Protein AF-A0A645G7E7-F1 (afdb_monomer_lite)

Foldseek 3Di:
DVVVVVVVVVVVVVVVVVLVVVQVVVCVVLVDGQLLSVLLLVVLLVQLCVVAVVVVHDPVSSVVSSVVSSVVLVVVLCVPQPVVCVVVVHDPVSSVVSSVVNNVVSVVD

Radius of gyration: 16.36 Å; chains: 1; bounding box: 37×22×53 Å

Secondary structure (DSSP, 8-state):
-HHHHHHHHHHHHHHHHHHHHHHHHHHHHHSS--TTHHHHHHHHHHHHHHHTGGGT--HHHHHHHHHHHHHHHHHHHIIIIIHHHHHTT--THHHHHHHHHHHHHHH--

Structure (mmCIF, N/CA/C/O backbone):
data_AF-A0A645G7E7-F1
#
_entry.id   AF-A0A645G7E7-F1
#
loop_
_atom_site.group_PDB
_atom_site.id
_atom_site.type_symbol
_atom_site.label_atom_id
_atom_site.label_alt_id
_atom_site.label_comp_id
_atom_site.label_asym_id
_atom_site.label_entity_id
_atom_site.label_seq_id
_atom_site.pdbx_PDB_ins_code
_atom_site.Cartn_x
_atom_site.Cartn_y
_atom_site.Cartn_z
_atom_site.occupancy
_atom_site.B_iso_or_equiv
_atom_site.auth_seq_id
_atom_site.auth_comp_id
_atom_site.auth_asym_id
_atom_site.auth_atom_id
_atom_site.pdbx_PDB_model_num
ATOM 1 N N . MET A 1 1 ? -4.926 10.476 31.026 1.00 84.31 1 MET A N 1
ATOM 2 C CA . MET A 1 1 ? -4.203 11.218 29.969 1.00 84.31 1 MET A CA 1
ATOM 3 C C . MET A 1 1 ? -2.940 10.483 29.510 1.00 84.31 1 MET A C 1
ATOM 5 O O . MET A 1 1 ? -2.855 10.142 28.341 1.00 84.31 1 MET A O 1
ATOM 9 N N . SER A 1 2 ? -2.001 10.153 30.405 1.00 92.56 2 SER A N 1
ATOM 10 C CA . SER A 1 2 ? -0.703 9.541 30.051 1.00 92.56 2 SER A CA 1
ATOM 11 C C . SER A 1 2 ? -0.814 8.176 29.355 1.00 92.56 2 SER A C 1
ATOM 13 O O . SER A 1 2 ? -0.176 7.955 28.331 1.00 92.56 2 SER A O 1
ATOM 15 N N . LEU A 1 3 ? -1.680 7.284 29.855 1.00 95.25 3 LEU A N 1
ATOM 16 C CA . LEU A 1 3 ? -1.901 5.962 29.250 1.00 95.25 3 LEU A CA 1
ATOM 17 C C . LEU A 1 3 ? -2.496 6.052 27.834 1.00 95.25 3 LEU A C 1
ATOM 19 O O . LEU A 1 3 ? -2.093 5.314 26.945 1.00 95.25 3 LEU A O 1
ATOM 23 N N . GLN A 1 4 ? -3.421 6.986 27.605 1.00 95.31 4 GLN A N 1
ATOM 24 C CA . GLN A 1 4 ? -4.030 7.199 26.290 1.00 95.31 4 GLN A CA 1
ATOM 25 C C . GLN A 1 4 ? -3.009 7.721 25.273 1.00 95.31 4 GLN A C 1
ATOM 27 O O . GLN A 1 4 ? -2.989 7.256 24.140 1.00 95.31 4 GLN A O 1
ATOM 32 N N . ILE A 1 5 ? -2.129 8.642 25.681 1.00 96.75 5 ILE A N 1
ATOM 33 C CA . ILE A 1 5 ? -1.031 9.129 24.831 1.00 96.75 5 ILE A CA 1
ATOM 34 C C . ILE A 1 5 ? -0.091 7.977 24.466 1.00 96.75 5 ILE A C 1
ATOM 36 O O . ILE A 1 5 ? 0.292 7.849 23.307 1.00 96.75 5 ILE A O 1
ATOM 40 N N . PHE A 1 6 ? 0.230 7.109 25.429 1.00 97.50 6 PHE A N 1
ATOM 41 C CA . PHE A 1 6 ? 1.067 5.938 25.183 1.00 97.50 6 PHE A CA 1
ATOM 42 C C . PHE A 1 6 ? 0.424 4.966 24.183 1.00 97.50 6 PHE A C 1
ATOM 44 O O . PHE A 1 6 ? 1.065 4.577 23.209 1.00 97.50 6 PHE A O 1
ATOM 51 N N . ILE A 1 7 ? -0.858 4.633 24.370 1.00 97.00 7 ILE A N 1
ATOM 52 C CA . ILE A 1 7 ? -1.611 3.766 23.451 1.00 97.00 7 ILE A CA 1
ATOM 53 C C . ILE A 1 7 ? -1.694 4.390 22.053 1.00 97.00 7 ILE A C 1
ATOM 55 O O . ILE A 1 7 ? -1.451 3.702 21.065 1.00 97.00 7 ILE A O 1
ATOM 59 N N . ASN A 1 8 ? -1.974 5.691 21.953 1.00 96.56 8 ASN A N 1
ATOM 60 C CA . ASN A 1 8 ? -2.018 6.400 20.674 1.00 96.56 8 ASN A CA 1
ATOM 61 C C . ASN A 1 8 ? -0.652 6.402 19.976 1.00 96.56 8 ASN A C 1
ATOM 63 O O . ASN A 1 8 ? -0.586 6.196 18.766 1.00 96.56 8 ASN A O 1
ATOM 67 N N . GLY A 1 9 ? 0.436 6.592 20.728 1.00 97.38 9 GLY A N 1
ATOM 68 C CA . GLY A 1 9 ? 1.799 6.507 20.204 1.00 97.38 9 GLY A CA 1
ATOM 69 C C . GLY A 1 9 ? 2.120 5.115 19.657 1.00 97.38 9 GLY A C 1
ATOM 70 O O . GLY A 1 9 ? 2.657 4.996 18.558 1.00 97.38 9 GLY A O 1
ATOM 71 N N . LEU A 1 10 ? 1.720 4.062 20.375 1.00 97.44 10 LEU A N 1
ATOM 72 C CA . LEU A 1 10 ? 1.853 2.672 19.932 1.00 97.44 10 LEU A CA 1
ATOM 73 C C . LEU A 1 10 ? 1.026 2.380 18.676 1.00 97.44 10 LEU A C 1
ATOM 75 O O . LEU A 1 10 ? 1.526 1.749 17.745 1.00 97.44 10 LEU A O 1
ATOM 79 N N . ALA A 1 11 ? -0.217 2.860 18.625 1.00 95.50 11 ALA A N 1
ATOM 80 C CA . ALA A 1 11 ? -1.091 2.696 17.469 1.00 95.50 11 ALA A CA 1
ATOM 81 C C . ALA A 1 11 ? -0.503 3.378 16.224 1.00 95.50 11 ALA A C 1
ATOM 83 O O . ALA A 1 11 ? -0.371 2.748 15.176 1.00 95.50 11 ALA A O 1
ATOM 84 N N . LEU A 1 12 ? -0.070 4.635 16.353 1.00 96.44 12 LEU A N 1
ATOM 85 C CA 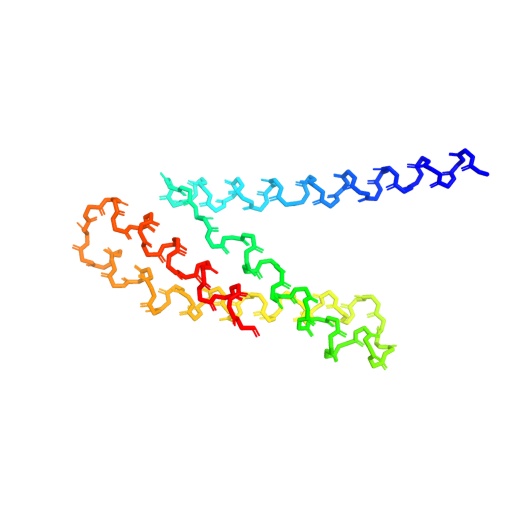. LEU A 1 12 ? 0.539 5.398 15.262 1.00 96.44 12 LEU A CA 1
ATOM 86 C C . LEU A 1 12 ? 1.871 4.778 14.808 1.00 96.44 12 LEU A C 1
ATOM 88 O O . LEU A 1 12 ? 2.109 4.618 13.612 1.00 96.44 12 LEU A O 1
ATOM 92 N N . GLY A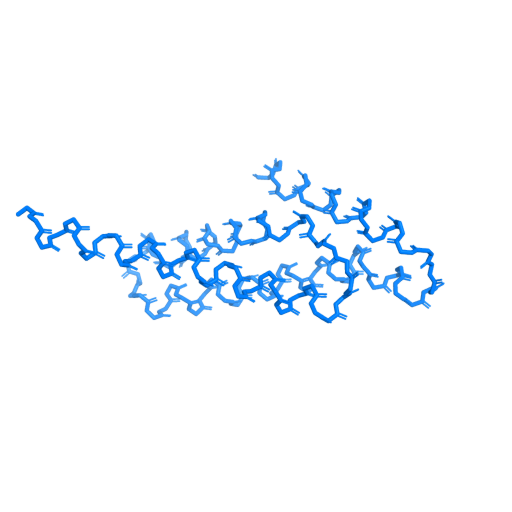 1 13 ? 2.711 4.356 15.757 1.00 97.62 13 GLY A N 1
ATOM 93 C CA . GLY A 1 13 ? 3.956 3.644 15.470 1.00 97.62 13 GLY A CA 1
ATOM 94 C C . GLY A 1 13 ? 3.721 2.318 14.744 1.00 97.62 13 GLY A C 1
ATOM 95 O O . GLY A 1 13 ? 4.446 2.003 13.805 1.00 97.62 13 GLY A O 1
ATOM 96 N N . SER A 1 14 ? 2.669 1.580 15.109 1.00 96.19 14 SER A N 1
ATOM 97 C CA . SER A 1 14 ? 2.280 0.337 14.430 1.00 96.19 14 SER A CA 1
ATOM 98 C C . SER A 1 14 ? 1.858 0.591 12.982 1.00 96.19 14 SER A C 1
ATOM 100 O O . SER A 1 14 ? 2.248 -0.159 12.091 1.00 96.19 14 SER A O 1
ATOM 102 N N . VAL A 1 15 ? 1.121 1.675 12.720 1.00 93.56 15 VAL A N 1
ATOM 103 C CA . VAL A 1 15 ? 0.754 2.083 11.354 1.00 93.56 15 VAL A CA 1
ATOM 104 C C . VAL A 1 15 ? 2.001 2.412 10.530 1.00 93.56 15 VAL A C 1
ATOM 106 O O . VAL A 1 15 ? 2.142 1.906 9.418 1.00 93.56 15 VAL A O 1
ATOM 109 N N . TYR A 1 16 ? 2.948 3.183 11.072 1.00 94.75 16 TYR A N 1
ATOM 110 C CA . TYR A 1 16 ? 4.202 3.478 10.369 1.00 94.75 16 TYR A CA 1
ATOM 111 C C . TYR A 1 16 ? 5.081 2.244 10.156 1.00 94.75 16 TYR A C 1
ATOM 113 O O . TYR A 1 16 ? 5.674 2.098 9.086 1.00 94.75 16 TYR A O 1
ATOM 121 N N . ALA A 1 17 ? 5.135 1.331 11.127 1.00 96.81 17 ALA A N 1
ATOM 122 C CA . ALA A 1 17 ? 5.840 0.063 10.977 1.00 96.81 17 ALA A CA 1
ATOM 123 C C . ALA A 1 17 ? 5.226 -0.789 9.854 1.00 96.81 17 ALA A C 1
ATOM 125 O O . ALA A 1 17 ? 5.960 -1.334 9.029 1.00 96.81 17 ALA A O 1
ATOM 126 N N . LEU A 1 18 ? 3.892 -0.852 9.767 1.00 93.69 18 LEU A N 1
ATOM 127 C CA . LEU A 1 18 ? 3.182 -1.540 8.685 1.00 93.69 18 LEU A CA 1
ATOM 128 C C . LEU A 1 18 ? 3.455 -0.904 7.315 1.00 93.69 18 LEU A C 1
ATOM 130 O O . LEU A 1 18 ? 3.776 -1.631 6.375 1.00 93.69 18 LEU A O 1
ATOM 134 N N . ILE A 1 19 ? 3.391 0.430 7.205 1.00 93.62 19 ILE A N 1
ATOM 135 C CA . ILE A 1 19 ? 3.709 1.164 5.966 1.00 93.62 19 ILE A CA 1
ATOM 136 C C . ILE A 1 19 ? 5.146 0.861 5.519 1.00 93.62 19 ILE A C 1
ATOM 138 O O . ILE A 1 19 ? 5.380 0.473 4.376 1.00 93.62 19 ILE A O 1
ATOM 142 N N . SER A 1 20 ? 6.110 0.974 6.437 1.00 94.62 20 SER A N 1
ATOM 143 C CA . SER A 1 20 ? 7.526 0.703 6.163 1.00 94.62 20 SER A CA 1
ATOM 144 C C . SER A 1 20 ? 7.772 -0.746 5.731 1.00 94.62 20 SER A C 1
ATOM 146 O O . SER A 1 20 ? 8.496 -1.008 4.765 1.00 94.62 20 SER A O 1
ATOM 148 N N . THR A 1 21 ? 7.121 -1.702 6.398 1.00 95.56 21 THR A N 1
ATOM 149 C CA . THR A 1 2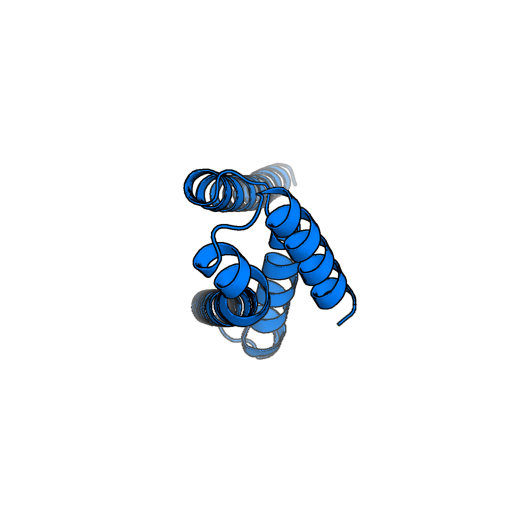1 ? 7.227 -3.127 6.060 1.00 95.56 21 THR A CA 1
ATOM 150 C C . THR A 1 21 ? 6.649 -3.408 4.673 1.00 95.56 21 THR A C 1
ATOM 152 O O . THR A 1 21 ? 7.287 -4.092 3.875 1.00 95.56 21 THR A O 1
ATOM 155 N N . GLY A 1 22 ? 5.486 -2.836 4.342 1.00 92.00 22 GLY A N 1
ATOM 156 C CA . GLY A 1 22 ? 4.866 -2.979 3.023 1.00 92.00 22 GLY A CA 1
ATOM 157 C C . GLY A 1 22 ? 5.742 -2.418 1.902 1.00 92.00 22 GLY A C 1
ATOM 158 O O . GLY A 1 22 ? 6.009 -3.112 0.918 1.00 92.00 22 GLY A O 1
ATOM 159 N N . PHE A 1 23 ? 6.273 -1.208 2.092 1.00 91.88 23 PHE A N 1
ATOM 160 C CA . PHE A 1 23 ? 7.216 -0.605 1.152 1.00 91.88 23 PHE A CA 1
ATOM 161 C C . PHE A 1 23 ? 8.472 -1.469 0.965 1.00 91.88 23 PHE A C 1
ATOM 163 O O . PHE A 1 23 ? 8.897 -1.710 -0.165 1.00 91.88 23 PHE A O 1
ATOM 170 N N . SER A 1 24 ? 9.027 -1.999 2.059 1.00 93.56 24 SER A N 1
ATOM 171 C CA . SER A 1 24 ? 10.219 -2.856 2.032 1.00 93.56 24 SER A CA 1
ATOM 172 C C . SER A 1 24 ? 9.992 -4.146 1.242 1.00 93.56 24 SER A C 1
ATOM 174 O O . SER A 1 24 ? 10.862 -4.549 0.471 1.00 93.56 24 SER A O 1
ATOM 176 N N . VAL A 1 25 ? 8.824 -4.783 1.381 1.00 93.06 25 VAL A N 1
ATOM 177 C CA . VAL A 1 25 ? 8.472 -5.993 0.617 1.00 93.06 25 VAL A CA 1
ATOM 178 C C . VAL A 1 25 ? 8.400 -5.692 -0.880 1.00 93.06 25 VAL A C 1
ATOM 180 O O . VAL A 1 25 ? 9.005 -6.408 -1.677 1.00 93.06 25 VAL A O 1
ATOM 183 N N . ILE A 1 26 ? 7.721 -4.608 -1.264 1.00 89.19 26 ILE A N 1
ATOM 184 C CA . ILE A 1 26 ? 7.596 -4.198 -2.671 1.00 89.19 26 ILE A CA 1
ATOM 185 C C . ILE A 1 26 ? 8.972 -3.886 -3.259 1.00 89.19 26 ILE A C 1
ATOM 187 O O . ILE A 1 26 ? 9.327 -4.404 -4.319 1.00 89.19 26 ILE A O 1
ATOM 191 N N . PHE A 1 27 ? 9.770 -3.081 -2.555 1.00 88.44 27 PHE A N 1
ATOM 192 C CA . PHE A 1 27 ? 11.114 -2.717 -2.991 1.00 88.44 27 PHE A CA 1
ATOM 193 C C . PHE A 1 27 ? 12.024 -3.943 -3.111 1.00 88.44 27 PHE A C 1
ATOM 195 O O . PHE A 1 27 ? 12.800 -4.052 -4.060 1.00 88.44 27 PHE A O 1
ATOM 202 N N . ASN A 1 28 ? 11.915 -4.905 -2.191 1.00 89.75 28 ASN A N 1
ATOM 203 C CA . ASN A 1 28 ? 12.725 -6.116 -2.237 1.00 89.75 28 ASN A CA 1
ATOM 204 C C . ASN A 1 28 ? 12.431 -6.970 -3.480 1.00 89.75 28 ASN A C 1
ATOM 206 O O . ASN A 1 28 ? 13.358 -7.552 -4.043 1.00 89.75 28 ASN A O 1
ATOM 210 N N . VAL A 1 29 ? 11.174 -7.023 -3.925 1.00 86.38 29 VAL A N 1
ATOM 211 C CA . VAL A 1 29 ? 10.778 -7.763 -5.132 1.00 86.38 29 VAL A CA 1
ATOM 212 C C . VAL A 1 29 ? 11.150 -6.994 -6.400 1.00 86.38 29 VAL A C 1
ATOM 214 O O . VAL A 1 29 ? 11.775 -7.552 -7.296 1.00 86.38 29 VAL A O 1
ATOM 217 N N . LEU A 1 30 ? 10.788 -5.711 -6.473 1.00 82.88 30 LEU A N 1
ATOM 218 C CA . LEU A 1 30 ? 10.895 -4.914 -7.698 1.00 82.88 30 LEU A CA 1
ATOM 219 C C . LEU A 1 30 ? 12.287 -4.308 -7.926 1.00 82.88 30 LEU A C 1
ATOM 221 O O . LEU A 1 30 ? 12.623 -3.960 -9.053 1.00 82.88 30 LEU A O 1
ATOM 225 N N . LYS A 1 31 ? 13.098 -4.170 -6.870 1.00 84.69 31 LYS A N 1
ATOM 226 C CA . LYS A 1 31 ? 14.417 -3.507 -6.877 1.00 84.69 31 LYS A CA 1
ATOM 227 C C . LYS A 1 31 ? 14.392 -2.035 -7.328 1.00 84.69 31 LYS A C 1
ATOM 229 O O . LYS A 1 31 ? 15.440 -1.472 -7.636 1.00 84.69 31 LYS A O 1
ATOM 234 N N . PHE A 1 32 ? 13.222 -1.393 -7.321 1.00 84.38 32 PHE A N 1
ATOM 235 C CA . PHE A 1 32 ? 13.051 0.049 -7.515 1.00 84.38 32 PHE A CA 1
ATOM 236 C C . PHE A 1 32 ? 11.999 0.611 -6.548 1.00 84.38 32 PHE A C 1
ATOM 238 O O . PHE A 1 32 ? 11.117 -0.114 -6.081 1.00 84.38 32 PHE A O 1
ATOM 245 N N . SER A 1 33 ? 12.080 1.913 -6.254 1.00 86.75 33 SER A N 1
ATOM 246 C CA . SER A 1 33 ? 11.094 2.597 -5.405 1.00 86.75 33 SER A CA 1
ATOM 247 C C . SER A 1 33 ? 9.803 2.848 -6.167 1.00 86.75 33 SER A C 1
ATOM 249 O O . SER A 1 33 ? 9.767 3.643 -7.105 1.00 86.75 33 SER A O 1
ATOM 251 N N . ASN A 1 34 ? 8.729 2.199 -5.726 1.00 90.06 34 ASN A N 1
ATOM 252 C CA . ASN A 1 34 ? 7.391 2.469 -6.224 1.00 90.06 34 ASN A CA 1
ATOM 253 C C . ASN A 1 34 ? 6.813 3.721 -5.533 1.00 90.06 34 ASN A C 1
ATOM 255 O O . ASN A 1 34 ? 6.246 3.634 -4.446 1.00 90.06 34 ASN A O 1
ATOM 259 N N . PHE A 1 35 ? 6.957 4.882 -6.167 1.00 90.38 35 PHE A N 1
ATOM 260 C CA . PHE A 1 35 ? 6.403 6.161 -5.722 1.00 90.38 35 PHE A CA 1
ATOM 261 C C . PHE A 1 35 ? 4.867 6.190 -5.647 1.00 90.38 35 PHE A C 1
ATOM 263 O O . PHE A 1 35 ? 4.330 6.920 -4.820 1.00 90.38 35 PHE A O 1
ATOM 270 N N . SER A 1 36 ? 4.144 5.356 -6.408 1.00 93.56 36 SER A N 1
ATOM 271 C CA . SER A 1 36 ? 2.677 5.265 -6.292 1.00 93.56 36 SER A CA 1
ATOM 272 C C . SER A 1 36 ? 2.193 4.560 -5.024 1.00 93.56 36 SER A C 1
ATOM 274 O O . SER A 1 36 ? 0.997 4.574 -4.741 1.00 93.56 36 SER A O 1
ATOM 276 N N . HIS A 1 37 ? 3.089 3.947 -4.240 1.00 92.44 37 HIS A N 1
ATOM 277 C CA . HIS A 1 37 ? 2.711 3.163 -3.066 1.00 92.44 37 HIS A CA 1
ATOM 278 C C . HIS A 1 37 ? 1.869 3.962 -2.059 1.00 92.44 37 HIS A C 1
ATOM 280 O O . HIS A 1 37 ? 0.841 3.466 -1.605 1.00 92.44 37 HIS A O 1
ATOM 286 N N . GLY A 1 38 ? 2.248 5.210 -1.763 1.00 92.38 38 GLY A N 1
ATOM 287 C CA . GLY A 1 38 ? 1.499 6.066 -0.834 1.00 92.38 38 GLY A CA 1
ATOM 288 C C . GLY A 1 38 ? 0.086 6.396 -1.328 1.00 92.38 38 GLY A C 1
ATOM 289 O O . GLY A 1 38 ? -0.883 6.283 -0.571 1.00 92.38 38 GLY A O 1
ATOM 290 N N . ALA A 1 39 ? -0.050 6.715 -2.618 1.00 93.50 39 ALA A N 1
ATOM 291 C CA . ALA A 1 39 ? -1.343 6.966 -3.250 1.00 93.50 39 ALA A CA 1
ATOM 292 C C . ALA A 1 39 ? -2.232 5.709 -3.236 1.00 93.50 39 ALA A C 1
ATOM 294 O O . ALA A 1 39 ? -3.399 5.775 -2.851 1.00 93.50 39 ALA A O 1
ATOM 295 N N . LEU A 1 40 ? -1.656 4.539 -3.549 1.00 93.38 40 LEU A N 1
ATOM 296 C CA . LEU A 1 40 ? -2.338 3.242 -3.488 1.00 93.38 40 LEU A CA 1
ATOM 297 C C . LEU A 1 40 ? -2.847 2.921 -2.077 1.00 93.38 40 LEU A C 1
ATOM 299 O O . LEU A 1 40 ? -3.981 2.470 -1.916 1.00 93.38 40 LEU A O 1
ATOM 303 N N . MET A 1 41 ? -2.038 3.162 -1.042 1.00 92.94 41 MET A N 1
ATOM 304 C CA . MET A 1 41 ? -2.464 2.952 0.345 1.00 92.94 41 MET A CA 1
ATOM 305 C C . MET A 1 41 ? -3.632 3.865 0.715 1.00 92.94 41 MET A C 1
ATOM 307 O O . MET A 1 41 ? -4.616 3.406 1.296 1.00 92.94 41 MET A O 1
ATOM 311 N N . THR A 1 42 ? -3.539 5.137 0.332 1.00 93.88 42 THR A N 1
ATOM 312 C CA . THR A 1 42 ? -4.558 6.149 0.612 1.00 93.88 42 THR A CA 1
ATOM 313 C C . THR A 1 42 ? -5.896 5.774 -0.021 1.00 93.88 42 THR A C 1
ATOM 315 O O . THR A 1 42 ? -6.891 5.643 0.693 1.00 93.88 42 THR A O 1
ATOM 318 N N . ILE A 1 43 ? -5.926 5.506 -1.330 1.00 94.62 43 ILE A N 1
ATOM 319 C CA . ILE A 1 43 ? -7.174 5.164 -2.026 1.00 94.62 43 ILE A CA 1
ATOM 320 C C . ILE A 1 43 ? -7.796 3.869 -1.482 1.00 94.62 43 ILE A C 1
ATOM 322 O O . ILE A 1 43 ? -9.006 3.804 -1.275 1.00 94.62 43 ILE A O 1
ATOM 326 N N . SER A 1 44 ? -6.979 2.867 -1.140 1.00 93.81 44 SER A N 1
ATOM 327 C CA . SER A 1 44 ? -7.454 1.606 -0.548 1.00 93.81 44 SER A CA 1
ATOM 328 C C . SER A 1 44 ? -8.119 1.827 0.813 1.00 93.81 44 SER A C 1
ATOM 330 O O . SER A 1 44 ? -9.185 1.271 1.090 1.00 93.81 44 SER A O 1
ATOM 332 N N . ALA A 1 45 ? -7.514 2.672 1.655 1.00 93.88 45 ALA A N 1
ATOM 333 C CA . ALA A 1 45 ? -8.061 3.031 2.958 1.00 93.88 45 ALA A CA 1
ATOM 334 C C . ALA A 1 45 ? -9.370 3.823 2.825 1.00 93.88 45 ALA A C 1
ATOM 336 O O . ALA A 1 45 ? -10.334 3.532 3.535 1.00 93.88 45 ALA A O 1
ATOM 337 N N . PHE A 1 46 ? -9.443 4.771 1.885 1.00 94.44 46 PHE A N 1
ATOM 338 C CA . PHE A 1 46 ? -10.666 5.530 1.620 1.00 94.44 46 PHE A CA 1
ATOM 339 C C . PHE A 1 46 ? -11.799 4.644 1.100 1.00 94.44 46 PHE A C 1
ATOM 341 O O . PHE A 1 46 ? -12.929 4.772 1.570 1.00 94.44 46 PHE A O 1
ATOM 348 N N . VAL A 1 47 ? -11.520 3.705 0.192 1.00 95.06 47 VAL A N 1
ATOM 349 C CA . VAL A 1 47 ? -12.529 2.745 -0.282 1.00 95.06 47 VAL A CA 1
ATOM 350 C C . VAL A 1 47 ? -13.044 1.887 0.876 1.00 95.06 47 VAL A C 1
ATOM 352 O O . VAL A 1 47 ? -14.257 1.768 1.050 1.00 95.06 47 VAL A O 1
ATOM 355 N N . GLY A 1 48 ? -12.152 1.359 1.722 1.00 95.88 48 GLY A N 1
ATOM 356 C CA . GLY A 1 48 ? -12.543 0.643 2.941 1.00 95.88 48 GLY A CA 1
ATOM 357 C C . GLY A 1 48 ? -13.396 1.500 3.881 1.00 95.88 48 GLY A C 1
ATOM 358 O O . GLY A 1 48 ? -14.406 1.035 4.410 1.00 95.88 48 GLY A O 1
ATOM 359 N N . TYR A 1 49 ? -13.052 2.778 4.040 1.00 95.31 49 TYR A N 1
ATOM 360 C CA . TYR A 1 49 ? -13.842 3.708 4.837 1.00 95.31 49 TYR A CA 1
ATOM 361 C C . TYR A 1 49 ? -15.251 3.908 4.261 1.00 95.31 49 TYR A C 1
ATOM 363 O O . TYR A 1 49 ? -16.233 3.724 4.975 1.00 95.31 49 TYR A O 1
ATOM 371 N N . TYR A 1 50 ? -15.379 4.245 2.977 1.00 96.25 50 TYR A N 1
ATOM 372 C CA . TYR A 1 50 ? -16.673 4.561 2.367 1.00 96.25 50 TYR A CA 1
ATOM 373 C C . TYR A 1 50 ? -17.590 3.346 2.208 1.00 96.25 50 TYR A C 1
ATOM 375 O O . TYR A 1 50 ? -18.806 3.473 2.369 1.00 96.25 50 TYR A O 1
ATOM 383 N N . LEU A 1 51 ? -17.024 2.179 1.898 1.00 96.00 51 LEU A N 1
ATOM 384 C CA . LEU A 1 51 ? -17.794 0.962 1.647 1.00 96.00 51 LEU A CA 1
ATOM 385 C C . LEU A 1 51 ? -18.071 0.143 2.910 1.00 96.00 51 LEU A C 1
ATOM 387 O O . LEU A 1 51 ? -18.998 -0.660 2.894 1.00 96.00 51 LEU A O 1
ATOM 391 N N . ALA A 1 52 ? -17.306 0.333 3.990 1.00 96.69 52 AL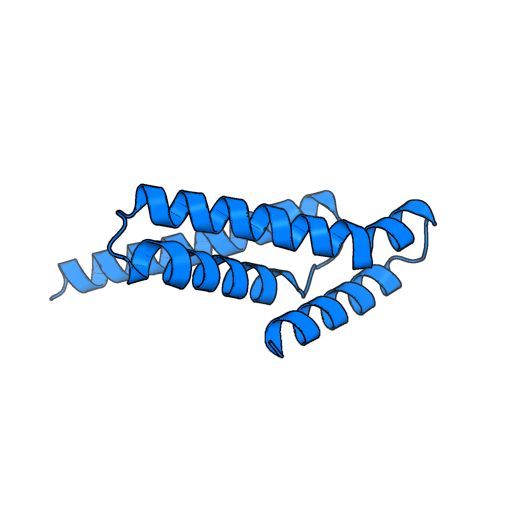A A N 1
ATOM 392 C CA . ALA A 1 52 ? -17.483 -0.439 5.216 1.00 96.69 52 ALA A CA 1
ATOM 393 C C . ALA A 1 52 ? -17.602 0.429 6.470 1.00 96.69 52 ALA A C 1
ATOM 395 O O . ALA A 1 52 ? -18.665 0.446 7.092 1.00 96.69 52 ALA A O 1
ATOM 396 N N . ALA A 1 53 ? -16.562 1.185 6.830 1.00 95.75 53 ALA A N 1
ATOM 397 C CA . ALA A 1 53 ? -16.543 1.907 8.107 1.00 95.75 53 ALA A CA 1
ATOM 398 C C . ALA A 1 53 ? -17.686 2.931 8.228 1.00 95.75 53 ALA A C 1
ATOM 400 O O . ALA A 1 53 ? -18.358 3.004 9.254 1.00 95.75 53 ALA A O 1
ATOM 401 N N . LYS A 1 54 ? -17.958 3.687 7.157 1.00 95.88 54 LYS A N 1
ATOM 402 C CA . LYS A 1 54 ? -19.035 4.687 7.087 1.00 95.88 54 LYS A CA 1
ATOM 403 C C . LYS A 1 54 ? -20.426 4.059 7.194 1.00 95.88 54 LYS A C 1
ATOM 405 O O . LYS A 1 54 ? -21.347 4.702 7.686 1.00 95.88 54 LYS A O 1
ATOM 410 N N . GLN A 1 55 ? -20.577 2.812 6.754 1.00 95.06 55 GLN A N 1
ATOM 411 C CA . GLN A 1 55 ? -21.825 2.051 6.870 1.00 95.06 55 GLN A CA 1
ATOM 412 C C . GLN A 1 55 ? -21.980 1.395 8.252 1.00 95.06 55 GLN A C 1
ATOM 414 O O . GLN A 1 55 ? -22.963 0.702 8.496 1.00 95.06 55 GLN A O 1
ATOM 419 N N . GLY A 1 56 ? -21.018 1.598 9.160 1.00 94.12 56 GLY A N 1
ATOM 420 C CA . GLY A 1 56 ? -21.010 0.983 10.484 1.00 94.12 56 GLY A CA 1
ATOM 421 C C . GLY A 1 56 ? -20.592 -0.487 10.477 1.00 94.12 56 GLY A C 1
ATOM 422 O O . GLY A 1 56 ? -20.798 -1.177 11.476 1.00 94.12 56 GLY A O 1
ATOM 423 N N . LEU A 1 57 ? -20.004 -0.990 9.382 1.00 94.69 57 LEU A N 1
ATOM 424 C CA . LEU A 1 57 ? -19.439 -2.337 9.374 1.00 94.69 57 LEU A CA 1
ATOM 425 C C . LEU A 1 57 ? -18.251 -2.396 10.344 1.00 94.69 57 LEU A C 1
ATOM 427 O O . LEU A 1 57 ? -17.450 -1.466 10.440 1.00 94.69 57 LEU A O 1
ATOM 431 N N . GLY A 1 58 ? -18.130 -3.510 11.067 1.00 95.69 58 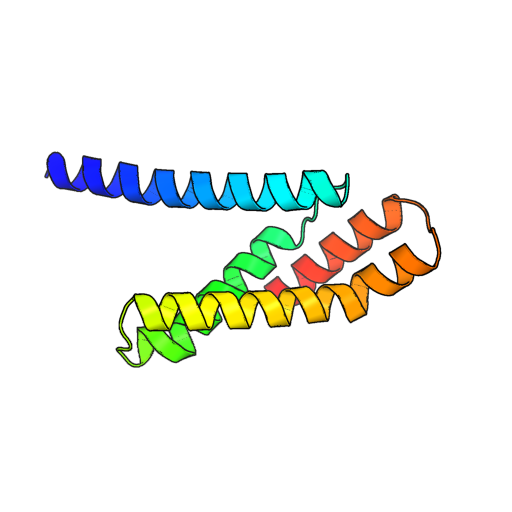GLY A N 1
ATOM 432 C CA . GLY A 1 58 ? -17.074 -3.698 12.060 1.00 95.69 58 GLY A CA 1
ATOM 433 C C . GLY A 1 58 ? -15.656 -3.616 11.478 1.00 95.69 58 GLY A C 1
ATOM 434 O O . GLY A 1 58 ? -15.438 -3.684 10.264 1.00 95.69 58 GLY A O 1
ATOM 435 N N . LEU A 1 59 ? -14.665 -3.527 12.369 1.00 93.06 59 LEU A N 1
ATOM 436 C CA . LEU A 1 59 ? -13.251 -3.377 12.005 1.00 93.06 59 LEU A CA 1
ATOM 437 C C . LEU A 1 59 ? -12.771 -4.459 11.023 1.00 93.06 59 LEU A C 1
ATOM 439 O O . LEU A 1 59 ? -12.118 -4.142 10.035 1.00 93.06 59 LEU A O 1
ATOM 443 N N . ILE A 1 60 ? -13.134 -5.722 11.261 1.00 96.50 60 ILE A N 1
ATOM 444 C CA . ILE A 1 60 ? -12.710 -6.855 10.421 1.00 96.50 60 ILE A CA 1
ATOM 445 C C . ILE A 1 60 ? -13.238 -6.706 8.990 1.00 96.50 60 ILE A C 1
ATOM 447 O O . ILE A 1 60 ? -12.484 -6.877 8.036 1.00 96.50 60 ILE A O 1
ATOM 451 N N . ALA A 1 61 ? -14.512 -6.338 8.834 1.00 95.50 61 ALA A N 1
ATOM 452 C CA . ALA A 1 61 ? -15.110 -6.110 7.522 1.00 95.50 61 ALA A CA 1
ATOM 453 C C . ALA A 1 61 ? -14.447 -4.924 6.807 1.00 95.50 61 ALA A C 1
ATOM 455 O O . ALA A 1 61 ? -14.131 -5.016 5.625 1.00 95.50 61 ALA A O 1
ATOM 456 N N . THR A 1 62 ? -14.157 -3.844 7.538 1.00 95.88 62 THR A N 1
ATOM 457 C CA . THR A 1 62 ? -13.445 -2.678 6.995 1.00 95.88 62 THR A CA 1
ATOM 458 C C . THR A 1 62 ? -12.051 -3.041 6.492 1.00 95.88 62 THR A C 1
ATOM 460 O O . THR A 1 62 ? -11.684 -2.668 5.378 1.00 95.88 62 THR A O 1
ATOM 463 N N . ILE A 1 63 ? -11.292 -3.815 7.273 1.00 94.81 63 ILE A N 1
ATOM 464 C CA . ILE A 1 63 ? -9.967 -4.303 6.879 1.00 94.81 63 ILE A CA 1
ATOM 465 C C . ILE A 1 63 ? -10.072 -5.195 5.638 1.00 94.81 63 ILE A C 1
ATOM 467 O O . ILE A 1 63 ? -9.318 -5.003 4.689 1.00 94.81 63 ILE A O 1
ATOM 471 N N . ALA A 1 64 ? -11.022 -6.134 5.610 1.00 97.00 64 ALA A N 1
ATOM 472 C CA . ALA A 1 64 ? -11.205 -7.034 4.474 1.00 97.00 64 ALA A CA 1
ATOM 473 C C . ALA A 1 64 ? -11.517 -6.268 3.179 1.00 97.00 64 ALA A C 1
ATOM 475 O O . ALA A 1 64 ? -10.892 -6.516 2.149 1.00 97.00 64 ALA A O 1
ATOM 476 N N . VAL A 1 65 ? -12.428 -5.292 3.239 1.00 97.00 65 VAL A N 1
ATOM 477 C CA . VAL A 1 65 ? -12.776 -4.456 2.082 1.00 97.00 65 VAL A CA 1
ATOM 478 C C . VAL A 1 65 ? -11.582 -3.616 1.626 1.00 97.00 65 VAL A C 1
ATOM 480 O O . VAL A 1 65 ? -11.311 -3.569 0.428 1.00 97.00 65 VAL A O 1
ATOM 483 N N . ALA A 1 66 ? -10.830 -3.008 2.549 1.00 95.88 66 ALA A N 1
ATOM 484 C CA . ALA A 1 66 ? -9.634 -2.234 2.210 1.00 95.88 66 ALA A CA 1
ATOM 485 C C . ALA A 1 66 ? -8.545 -3.098 1.546 1.00 95.88 66 ALA A C 1
ATOM 487 O O . ALA A 1 66 ? -7.938 -2.668 0.567 1.00 95.88 66 ALA A O 1
ATOM 488 N N . ILE A 1 67 ? -8.324 -4.326 2.035 1.00 95.56 67 ILE A N 1
ATOM 489 C CA . ILE A 1 67 ? -7.364 -5.275 1.448 1.00 95.56 67 ILE A CA 1
ATOM 490 C C . ILE A 1 67 ? -7.789 -5.668 0.032 1.00 95.56 67 ILE A C 1
ATOM 492 O O . ILE A 1 67 ? -6.969 -5.621 -0.883 1.00 95.56 67 ILE A O 1
ATOM 496 N N . ILE A 1 68 ? -9.059 -6.035 -0.163 1.00 97.25 68 ILE A N 1
ATOM 497 C CA . ILE A 1 68 ? -9.574 -6.438 -1.478 1.00 97.25 68 ILE A CA 1
ATOM 498 C C . ILE A 1 68 ? -9.490 -5.267 -2.459 1.00 97.25 68 ILE A C 1
ATOM 500 O O . ILE A 1 68 ? -8.989 -5.436 -3.569 1.00 97.25 68 ILE A O 1
ATOM 504 N N . ALA A 1 69 ? -9.922 -4.074 -2.045 1.00 95.75 69 ALA A N 1
ATOM 505 C CA . ALA A 1 69 ? -9.825 -2.872 -2.863 1.00 95.75 69 ALA A CA 1
ATOM 506 C C . ALA A 1 69 ? -8.370 -2.576 -3.248 1.00 95.75 69 ALA A C 1
ATOM 508 O O . ALA A 1 69 ? -8.075 -2.395 -4.427 1.00 95.75 69 ALA A O 1
ATOM 509 N N . GLY A 1 70 ? -7.448 -2.605 -2.283 1.00 94.88 70 GLY A N 1
ATOM 510 C CA . GLY A 1 70 ? -6.034 -2.359 -2.550 1.00 94.88 70 GLY A CA 1
ATOM 511 C C . GLY A 1 70 ? -5.399 -3.395 -3.465 1.00 94.88 70 GLY A C 1
ATOM 512 O O . GLY A 1 70 ? -4.653 -3.022 -4.368 1.00 94.88 70 GLY A O 1
ATOM 513 N N . ALA A 1 71 ? -5.744 -4.674 -3.311 1.00 95.56 71 ALA A N 1
ATOM 514 C CA . ALA A 1 71 ? -5.293 -5.726 -4.215 1.00 95.56 71 ALA A CA 1
ATOM 515 C C . ALA A 1 71 ? -5.784 -5.482 -5.650 1.00 95.56 71 ALA A C 1
ATOM 517 O O . ALA A 1 71 ? -4.993 -5.552 -6.587 1.00 95.56 71 ALA A O 1
ATOM 518 N N . LEU A 1 72 ? -7.063 -5.140 -5.829 1.00 96.25 72 LEU A N 1
ATOM 519 C CA . LEU A 1 72 ? -7.636 -4.869 -7.149 1.00 96.25 72 LEU A CA 1
ATOM 520 C C . LEU A 1 72 ? -7.018 -3.631 -7.811 1.00 96.25 72 LEU A C 1
ATOM 522 O O . LEU A 1 72 ? -6.676 -3.682 -8.992 1.00 96.25 72 LEU A O 1
ATOM 526 N N . ILE A 1 73 ? -6.834 -2.540 -7.064 1.00 94.12 73 ILE A N 1
ATOM 527 C CA . ILE A 1 73 ? -6.234 -1.303 -7.587 1.00 94.12 73 ILE A CA 1
ATOM 528 C C . ILE A 1 73 ? -4.755 -1.532 -7.926 1.00 94.12 73 ILE A C 1
ATOM 530 O O . ILE A 1 73 ? -4.297 -1.117 -8.992 1.00 94.12 73 ILE A O 1
ATOM 534 N N . ALA A 1 74 ? -4.010 -2.239 -7.070 1.00 92.75 74 ALA A N 1
ATOM 535 C CA . ALA A 1 74 ? -2.617 -2.588 -7.335 1.00 92.75 74 ALA A CA 1
ATOM 536 C C . ALA A 1 74 ? -2.478 -3.487 -8.572 1.00 92.75 74 ALA A C 1
ATOM 538 O O . ALA A 1 74 ? -1.623 -3.219 -9.414 1.00 92.75 74 ALA A O 1
ATOM 539 N N . LEU A 1 75 ? -3.348 -4.494 -8.729 1.00 94.62 75 LEU A N 1
ATOM 540 C CA . LEU A 1 75 ? -3.389 -5.348 -9.920 1.00 94.62 75 LEU A CA 1
ATOM 541 C C . LEU A 1 75 ? -3.718 -4.542 -11.179 1.00 94.62 75 LEU A C 1
ATOM 543 O O . LEU A 1 75 ? -3.060 -4.705 -12.203 1.00 94.62 75 LEU A O 1
ATOM 547 N N . ALA A 1 76 ? -4.699 -3.639 -11.120 1.00 93.81 76 ALA A N 1
ATOM 548 C CA . ALA A 1 76 ? -5.018 -2.761 -12.243 1.00 93.81 76 ALA A CA 1
ATOM 549 C C . ALA A 1 76 ? -3.810 -1.891 -12.635 1.00 93.81 76 ALA A C 1
ATOM 551 O O . ALA A 1 76 ? -3.463 -1.810 -13.815 1.00 93.81 76 ALA A O 1
ATOM 552 N N . GLY A 1 77 ? -3.123 -1.309 -11.647 1.00 92.25 77 GLY A N 1
ATOM 553 C CA . GLY A 1 77 ? -1.881 -0.564 -11.851 1.00 92.25 77 GLY A CA 1
ATOM 554 C C . GLY A 1 77 ? -0.768 -1.425 -12.454 1.00 92.25 77 GLY A C 1
ATOM 555 O O . GLY A 1 77 ? -0.090 -0.990 -13.384 1.00 92.25 77 GLY A O 1
ATOM 556 N N . GLU A 1 78 ? -0.618 -2.670 -12.001 1.00 91.75 78 GLU A N 1
ATOM 557 C CA . GLU A 1 78 ? 0.308 -3.632 -12.597 1.00 91.75 78 GLU A CA 1
ATOM 558 C C . GLU A 1 78 ? -0.020 -3.862 -14.074 1.00 91.75 78 GLU A C 1
ATOM 560 O O . GLU A 1 78 ? 0.847 -3.669 -14.920 1.00 91.75 78 GLU A O 1
ATOM 565 N N . PHE A 1 79 ? -1.264 -4.204 -14.420 1.00 91.19 79 PHE A N 1
ATOM 566 C CA . PHE A 1 79 ? -1.652 -4.484 -15.805 1.00 91.19 79 PHE A CA 1
ATOM 567 C C . PHE A 1 79 ? -1.477 -3.284 -16.738 1.00 91.19 79 PHE A C 1
ATOM 569 O O . PHE A 1 79 ? -1.024 -3.459 -17.874 1.00 91.19 79 PHE A O 1
ATOM 576 N N . VAL A 1 80 ? -1.847 -2.089 -16.277 1.00 89.69 80 VAL A N 1
ATOM 577 C CA . VAL A 1 80 ? -1.865 -0.878 -17.105 1.00 89.69 80 VAL A CA 1
ATOM 578 C C . VAL A 1 80 ? -0.478 -0.247 -17.208 1.00 89.69 80 VAL A C 1
ATOM 580 O O . VAL A 1 80 ? -0.066 0.131 -18.304 1.00 89.69 80 VAL A O 1
ATOM 583 N N . ALA A 1 81 ? 0.251 -0.150 -16.097 1.00 89.88 81 ALA A N 1
ATOM 584 C CA . ALA A 1 81 ? 1.455 0.669 -16.012 1.00 89.88 81 ALA A CA 1
ATOM 585 C C . ALA A 1 81 ? 2.749 -0.155 -16.035 1.00 89.88 81 ALA A C 1
ATOM 587 O O . ALA A 1 81 ? 3.677 0.182 -16.768 1.00 89.88 81 ALA A O 1
ATOM 588 N N . PHE A 1 82 ? 2.813 -1.265 -15.294 1.00 89.56 82 PHE A N 1
ATOM 589 C CA . PHE A 1 82 ? 4.079 -1.978 -15.078 1.00 89.56 82 PHE A CA 1
ATOM 590 C C . PHE A 1 82 ? 4.269 -3.202 -15.979 1.00 89.56 82 PHE A C 1
ATOM 592 O O . PHE A 1 82 ? 5.358 -3.416 -16.509 1.00 89.56 82 PHE A O 1
ATOM 599 N N . ARG A 1 83 ? 3.213 -3.981 -16.234 1.00 89.81 83 ARG A N 1
ATOM 600 C CA . ARG A 1 83 ? 3.274 -5.276 -16.927 1.00 89.81 83 ARG A CA 1
ATOM 601 C C . ARG A 1 83 ? 3.917 -5.164 -18.303 1.00 89.81 83 ARG A C 1
ATOM 603 O O . ARG A 1 83 ? 4.727 -6.010 -18.670 1.00 89.81 83 ARG A O 1
ATOM 610 N N . ARG A 1 84 ? 3.596 -4.119 -19.074 1.00 86.69 84 ARG A N 1
ATOM 611 C CA . ARG A 1 84 ? 4.200 -3.922 -20.403 1.00 86.69 84 ARG A CA 1
ATOM 612 C C . ARG A 1 84 ? 5.694 -3.603 -20.337 1.00 86.69 84 ARG A C 1
ATOM 614 O O . ARG A 1 84 ? 6.417 -4.037 -21.227 1.00 86.69 84 ARG A O 1
ATOM 621 N N . ILE A 1 85 ? 6.140 -2.876 -19.314 1.00 89.31 85 ILE A N 1
ATOM 622 C CA . ILE A 1 85 ? 7.549 -2.511 -19.110 1.00 89.31 85 ILE A CA 1
ATOM 623 C C . ILE A 1 85 ? 8.344 -3.763 -18.725 1.00 89.31 85 ILE A C 1
ATOM 625 O O . ILE A 1 85 ? 9.378 -4.046 -19.332 1.00 89.31 85 ILE A O 1
ATOM 629 N N . THR A 1 86 ? 7.800 -4.564 -17.803 1.00 86.25 86 THR A N 1
ATOM 630 C CA . THR A 1 86 ? 8.379 -5.846 -17.380 1.00 86.25 86 THR A CA 1
ATOM 631 C C . THR A 1 86 ? 8.501 -6.822 -18.547 1.00 86.25 86 THR A C 1
ATOM 633 O O . THR A 1 86 ? 9.577 -7.354 -18.794 1.00 86.25 86 THR A O 1
ATOM 636 N N . LEU A 1 87 ? 7.430 -7.020 -19.324 1.00 87.94 87 LEU A N 1
ATOM 637 C CA . LEU A 1 87 ? 7.431 -7.966 -20.449 1.00 87.94 87 LEU A CA 1
ATOM 638 C C . LEU A 1 87 ? 8.376 -7.564 -21.589 1.00 87.94 87 LEU A C 1
ATOM 640 O O . LEU A 1 87 ? 8.796 -8.417 -22.366 1.00 87.94 87 LEU A O 1
ATOM 644 N N . ARG A 1 88 ? 8.693 -6.272 -21.721 1.00 88.75 88 ARG A N 1
ATOM 645 C CA . ARG A 1 88 ? 9.577 -5.750 -22.771 1.00 88.75 88 ARG A CA 1
ATOM 646 C C . ARG A 1 88 ? 11.032 -5.598 -22.322 1.00 88.75 88 ARG A C 1
ATOM 648 O O . ARG A 1 88 ? 11.815 -5.062 -23.100 1.00 88.75 88 ARG A O 1
ATOM 655 N N . ASN A 1 89 ? 11.391 -6.023 -21.102 1.00 81.25 89 ASN A N 1
ATOM 656 C CA . ASN A 1 89 ? 12.735 -5.872 -20.519 1.00 81.25 89 ASN A CA 1
ATOM 657 C C . ASN A 1 89 ? 13.325 -4.466 -20.733 1.00 81.25 89 ASN A C 1
ATOM 659 O O . ASN A 1 89 ? 14.485 -4.295 -21.107 1.00 81.25 89 ASN A O 1
ATOM 663 N N . THR A 1 90 ? 12.487 -3.442 -20.568 1.00 83.75 90 THR A N 1
ATOM 664 C CA . THR A 1 90 ? 12.888 -2.052 -20.801 1.00 83.75 90 THR A CA 1
ATOM 665 C C . THR A 1 90 ? 13.737 -1.538 -19.631 1.00 83.75 90 THR A C 1
ATOM 667 O O . THR A 1 90 ? 13.707 -2.101 -18.538 1.00 83.75 90 THR A O 1
ATOM 670 N N . SER A 1 91 ? 14.501 -0.464 -19.849 1.00 87.69 91 SER A N 1
ATOM 671 C CA . SER A 1 91 ? 15.344 0.157 -18.817 1.00 87.69 91 SER A CA 1
ATOM 672 C C . SER A 1 91 ? 14.582 0.421 -17.499 1.00 87.69 91 SER A C 1
ATOM 674 O O . SER A 1 91 ? 13.448 0.912 -17.548 1.00 87.69 91 SER A O 1
ATOM 676 N N . PRO A 1 92 ? 15.211 0.201 -16.323 1.00 82.94 92 PRO A N 1
ATOM 677 C CA . PRO A 1 92 ? 14.619 0.466 -15.008 1.00 82.94 92 PRO A CA 1
ATOM 678 C C . PRO A 1 92 ? 14.044 1.879 -14.823 1.00 82.94 92 PRO A C 1
ATOM 680 O O . PRO A 1 92 ? 13.112 2.073 -14.049 1.00 82.94 92 PRO A O 1
ATOM 683 N N . ILE A 1 93 ? 14.555 2.870 -15.563 1.00 89.19 93 ILE A N 1
ATOM 684 C CA . ILE A 1 93 ? 14.092 4.267 -15.509 1.00 89.19 93 ILE A CA 1
ATOM 685 C C . ILE A 1 93 ? 12.590 4.379 -15.814 1.00 89.19 93 ILE A C 1
ATOM 687 O O . ILE A 1 93 ? 11.888 5.168 -15.182 1.00 89.19 93 ILE A O 1
ATOM 691 N N . TYR A 1 94 ? 12.066 3.559 -16.730 1.00 90.81 94 TYR A N 1
ATOM 692 C CA . TYR A 1 94 ? 10.649 3.599 -17.094 1.00 90.81 94 TYR A CA 1
ATOM 693 C C . TYR A 1 94 ? 9.729 3.171 -15.946 1.00 90.81 94 TYR A C 1
ATOM 695 O O . TYR A 1 94 ? 8.614 3.680 -15.857 1.00 90.81 94 TYR A O 1
ATOM 703 N N . PHE A 1 95 ? 10.190 2.304 -15.039 1.00 90.06 95 PHE A N 1
ATOM 704 C CA . PHE A 1 95 ? 9.422 1.939 -13.848 1.00 90.06 95 PHE A CA 1
ATOM 705 C C . PHE A 1 95 ? 9.262 3.118 -12.889 1.00 90.06 95 PHE A C 1
ATOM 707 O O . PHE A 1 95 ? 8.168 3.334 -12.373 1.00 90.06 95 PHE A O 1
ATOM 714 N N . PHE A 1 96 ? 10.316 3.917 -12.699 1.00 91.00 96 PHE A N 1
ATOM 715 C CA . PHE A 1 96 ? 10.249 5.122 -11.873 1.00 91.00 96 PHE A CA 1
ATOM 716 C C . PHE A 1 96 ? 9.284 6.152 -12.458 1.00 91.00 96 PHE A C 1
ATOM 718 O O . PHE A 1 96 ? 8.398 6.625 -11.752 1.00 91.00 96 PHE A O 1
ATOM 725 N N . VAL A 1 97 ? 9.409 6.452 -13.756 1.00 93.25 97 VAL A N 1
ATOM 726 C CA . VAL A 1 97 ? 8.521 7.408 -14.438 1.00 93.25 97 VAL A CA 1
ATOM 727 C C . VAL A 1 97 ? 7.070 6.933 -14.369 1.00 93.25 97 VAL A C 1
ATOM 729 O O . VAL A 1 97 ? 6.198 7.679 -13.937 1.00 93.25 97 VAL A O 1
ATOM 732 N N . SER A 1 98 ? 6.820 5.671 -14.723 1.00 93.56 98 SER A N 1
ATOM 733 C CA . SER A 1 98 ? 5.482 5.077 -14.706 1.00 93.56 98 SER A CA 1
ATOM 734 C C . SER A 1 98 ? 4.860 5.071 -13.308 1.00 93.56 98 SER A C 1
ATOM 736 O O . SER A 1 98 ? 3.681 5.383 -13.155 1.00 93.56 98 SER A O 1
ATOM 738 N N . SER A 1 99 ? 5.660 4.780 -12.281 1.00 92.94 99 SER A N 1
ATOM 739 C CA . SER A 1 99 ? 5.223 4.804 -10.888 1.00 92.94 99 SER A CA 1
ATOM 740 C C . SER A 1 99 ? 4.844 6.210 -10.418 1.00 92.94 99 SER A C 1
ATOM 742 O O . SER A 1 99 ? 3.788 6.376 -9.814 1.00 92.94 99 SER A O 1
ATOM 744 N N . ILE A 1 100 ? 5.643 7.233 -10.742 1.00 94.19 100 ILE A N 1
ATOM 745 C CA . ILE A 1 100 ? 5.307 8.628 -10.421 1.00 94.19 100 ILE A CA 1
ATOM 746 C C . ILE A 1 100 ? 4.001 9.019 -11.113 1.00 94.19 100 ILE A C 1
ATOM 748 O O . ILE A 1 100 ? 3.096 9.534 -10.461 1.00 94.19 100 ILE A O 1
ATOM 752 N N . THR A 1 101 ? 3.863 8.714 -12.408 1.00 93.88 101 THR A N 1
ATOM 753 C CA . THR A 1 101 ? 2.638 9.010 -13.161 1.00 93.88 101 THR A CA 1
ATOM 754 C C . THR A 1 101 ? 1.420 8.325 -12.545 1.00 93.88 101 THR A C 1
ATOM 756 O O . THR A 1 101 ? 0.410 8.985 -12.313 1.00 93.88 101 THR A O 1
ATOM 759 N N . LEU A 1 102 ? 1.511 7.032 -12.216 1.00 93.94 102 LEU A N 1
ATOM 760 C CA . LEU A 1 102 ? 0.430 6.325 -11.526 1.00 93.94 102 LEU A CA 1
ATOM 761 C C . LEU A 1 102 ? 0.079 6.972 -10.185 1.00 93.94 102 LEU A C 1
ATOM 763 O O . LEU A 1 102 ? -1.100 7.114 -9.884 1.00 93.94 102 LEU A O 1
ATOM 767 N N . GLY A 1 103 ? 1.084 7.359 -9.396 1.00 92.88 103 GLY A N 1
ATOM 768 C CA . GLY A 1 103 ? 0.879 8.047 -8.122 1.00 92.88 103 GLY A CA 1
ATOM 769 C C . GLY A 1 103 ? 0.084 9.334 -8.310 1.00 92.88 103 GLY A C 1
ATOM 770 O O . GLY A 1 103 ? -0.983 9.480 -7.729 1.00 92.88 103 GLY A O 1
ATOM 771 N N . THR A 1 104 ? 0.534 10.204 -9.217 1.00 92.69 104 THR A N 1
ATOM 772 C CA . THR A 1 104 ? -0.148 11.477 -9.501 1.00 92.69 104 THR A CA 1
ATOM 773 C C . THR A 1 104 ? -1.568 11.301 -10.042 1.00 92.69 104 THR A C 1
ATOM 775 O O . THR A 1 104 ? -2.443 12.098 -9.723 1.00 92.69 104 THR A O 1
ATOM 778 N N . LEU A 1 105 ? -1.829 10.253 -10.834 1.00 92.19 105 LEU A N 1
ATOM 779 C CA . LEU A 1 105 ? -3.174 9.960 -11.339 1.00 92.19 105 LEU A CA 1
ATOM 780 C C . LEU A 1 105 ? -4.126 9.529 -10.221 1.00 92.19 105 LEU A C 1
ATOM 782 O O . LEU A 1 105 ? -5.285 9.926 -10.231 1.00 92.19 105 LEU A O 1
ATOM 786 N N . LEU A 1 106 ? -3.637 8.723 -9.276 1.00 89.75 106 LEU A N 1
ATOM 787 C CA . LEU A 1 106 ? -4.409 8.279 -8.114 1.00 89.75 106 LEU A CA 1
ATOM 788 C C . LEU A 1 106 ? -4.595 9.388 -7.072 1.00 89.75 106 LEU A C 1
ATOM 790 O O . LEU A 1 106 ? -5.572 9.375 -6.338 1.00 89.75 106 LEU A O 1
ATOM 794 N N . GLU A 1 107 ? -3.662 10.333 -6.980 1.00 88.50 107 GLU A N 1
ATOM 795 C CA . GLU A 1 107 ? -3.799 11.505 -6.106 1.00 88.50 107 GLU A CA 1
ATOM 796 C C . GLU A 1 107 ? -4.766 12.550 -6.671 1.00 88.50 107 GLU A C 1
ATOM 798 O O . GLU A 1 107 ? -5.373 13.298 -5.910 1.00 88.50 107 GLU A O 1
ATOM 803 N N . ALA A 1 108 ? -4.912 12.616 -7.997 1.00 83.50 108 ALA A N 1
ATOM 804 C CA . ALA A 1 108 ? -5.799 13.564 -8.663 1.00 83.50 108 ALA A CA 1
ATOM 805 C C . ALA A 1 108 ? -7.287 13.151 -8.658 1.00 83.50 108 ALA A C 1
ATOM 807 O O . ALA A 1 108 ? -8.122 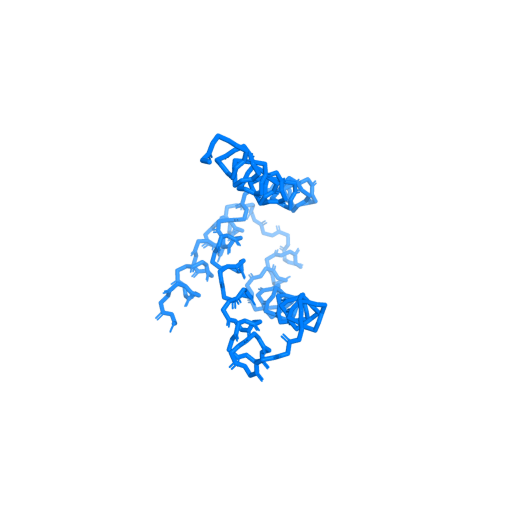13.948 -9.091 1.00 83.50 108 ALA A O 1
ATOM 808 N N . SER A 1 109 ? -7.616 11.927 -8.226 1.00 70.62 109 SER A N 1
ATOM 809 C CA . SER A 1 109 ? -8.987 11.387 -8.157 1.00 70.62 109 SER A CA 1
ATOM 810 C C . SER A 1 109 ? -9.642 11.612 -6.802 1.00 70.62 109 SER A C 1
ATOM 812 O O . SER A 1 109 ? -10.826 12.016 -6.790 1.00 70.62 109 SER A O 1
#

InterPro domains:
  IPR001851 ABC transporter, permease [PF02653] (6-83)
  IPR052157 Branched-chain amino acid transport system permease [PTHR11795] (3-106)

Organism: NCBI:txid1076179

pLDDT: mean 92.43, std 4.33, range [70.62, 97.62]

Sequence (109 aa):
MSLQIFINGLALGSVYALISTGFSVIFNVLKFSNFSHGALMTISAFVGYYLAAKQGLGLIATIAVAIIAGALIALAGEFVAFRRITLRNTSPIYFFVSSITLGTLLEAS